Protein AF-A0A7H8S3X2-F1 (afdb_monomer_lite)

Sequence (116 aa):
MSFSAMEAEVTKDLGVAKTAGGWQTLVDEEFIEALGEEFTYQQAAAYAKPLLEKREQQEAEKEAKIEEAKLTGEKVAIRHWQEKCNNARKNCDLDNMTEVALPDGKTKIERRHTAE

Foldseek 3Di:
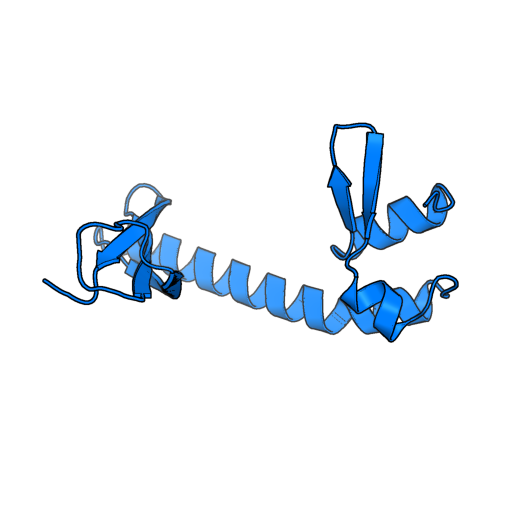DDDDPVVLVLQVVLVQWDDDPNPDIDGHPVLCVVANPDHDSVSSCVVSVVVVVVVVVLVVLLQVQLVVQLVVQHKGWSDKDKDADPDPVDPARIWIWTWIHHNVSDIDIDIGTPGD

Radius of gyration: 19.03 Å; chains: 1; bounding box: 44×33×46 Å

Structure (mmCIF, N/CA/C/O backbone):
data_AF-A0A7H8S3X2-F1
#
_entry.id   AF-A0A7H8S3X2-F1
#
loop_
_atom_site.group_PDB
_atom_site.id
_atom_site.type_symbol
_atom_site.label_atom_id
_atom_site.label_alt_id
_atom_site.label_comp_id
_atom_site.label_asym_id
_atom_site.label_entity_id
_atom_site.label_seq_id
_atom_site.pdbx_PDB_ins_code
_atom_site.Cartn_x
_atom_site.Cartn_y
_atom_site.Cartn_z
_atom_site.occupancy
_atom_site.B_iso_or_equiv
_atom_site.auth_seq_id
_atom_site.auth_comp_id
_atom_site.auth_asym_id
_atom_site.auth_atom_id
_atom_site.pdbx_PDB_model_num
ATOM 1 N N . MET A 1 1 ? 23.738 -1.917 -10.375 1.00 41.88 1 MET A N 1
ATOM 2 C CA . MET A 1 1 ? 23.671 -1.773 -11.843 1.00 41.88 1 MET A CA 1
ATOM 3 C C . MET A 1 1 ? 23.243 -0.345 -12.133 1.00 41.88 1 MET A C 1
ATOM 5 O O . MET A 1 1 ? 22.414 0.171 -11.390 1.00 41.88 1 MET A O 1
ATOM 9 N N . SER A 1 2 ? 23.887 0.324 -13.087 1.00 42.94 2 SER A N 1
ATOM 10 C CA . SER A 1 2 ? 23.708 1.761 -13.327 1.00 42.94 2 SER A CA 1
ATOM 11 C C . SER A 1 2 ? 22.849 1.966 -14.569 1.00 42.94 2 SER A C 1
ATOM 13 O O . SER A 1 2 ? 23.339 1.778 -15.675 1.00 42.94 2 SER A O 1
ATOM 15 N N . PHE A 1 3 ? 21.586 2.333 -14.372 1.00 54.31 3 PHE A N 1
ATOM 16 C CA . PHE A 1 3 ? 20.692 2.779 -15.442 1.00 54.31 3 PHE A CA 1
ATOM 17 C C . PHE A 1 3 ? 21.089 4.183 -15.910 1.00 54.31 3 PHE A C 1
ATOM 19 O O . PHE A 1 3 ? 21.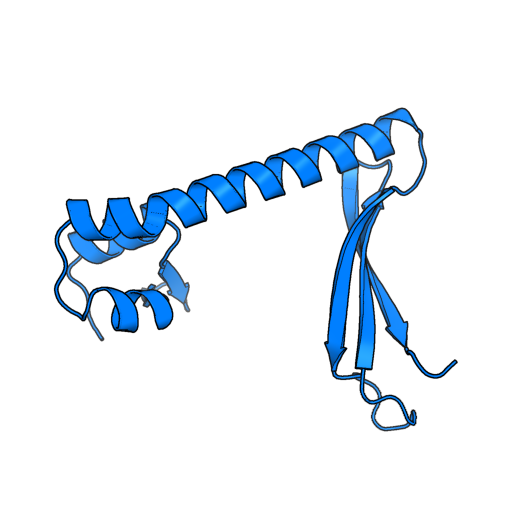593 4.986 -15.114 1.00 54.31 3 PHE A O 1
ATOM 26 N N . SER A 1 4 ? 20.837 4.504 -17.180 1.00 59.72 4 SER A N 1
ATOM 27 C CA . SER A 1 4 ? 20.924 5.882 -17.660 1.00 59.72 4 SER A CA 1
ATOM 28 C C . SER A 1 4 ? 19.936 6.765 -16.888 1.00 59.72 4 SER A C 1
ATOM 30 O O . SER A 1 4 ? 18.881 6.303 -16.451 1.00 59.72 4 SER A O 1
ATOM 32 N N . ALA A 1 5 ? 20.248 8.053 -16.712 1.00 61.16 5 ALA A N 1
ATOM 33 C CA . ALA A 1 5 ? 19.397 8.977 -15.952 1.00 61.16 5 ALA A CA 1
ATOM 34 C C . ALA A 1 5 ? 17.946 9.004 -16.473 1.00 61.16 5 ALA A C 1
ATOM 36 O O . ALA A 1 5 ? 17.006 9.058 -15.686 1.00 61.16 5 ALA A O 1
ATOM 37 N N . MET A 1 6 ? 17.781 8.878 -17.791 1.00 59.22 6 MET A N 1
ATOM 38 C CA . MET A 1 6 ? 16.488 8.878 -18.473 1.00 59.22 6 MET A CA 1
ATOM 39 C C . MET A 1 6 ? 15.693 7.582 -18.225 1.00 59.22 6 MET A C 1
ATOM 41 O O . MET A 1 6 ? 14.480 7.618 -18.059 1.00 59.22 6 MET A O 1
ATOM 45 N N . GLU A 1 7 ? 16.367 6.436 -18.119 1.00 68.19 7 GLU A N 1
ATOM 46 C CA . GLU A 1 7 ? 15.739 5.143 -17.799 1.00 68.19 7 GLU A CA 1
ATOM 47 C C . GLU A 1 7 ? 15.330 5.072 -16.325 1.00 68.19 7 GLU A C 1
ATOM 49 O O . GLU A 1 7 ? 14.266 4.554 -15.982 1.00 68.19 7 GLU A O 1
ATOM 54 N N . ALA A 1 8 ? 16.155 5.643 -15.445 1.00 68.88 8 ALA A N 1
ATOM 55 C CA . ALA A 1 8 ? 15.863 5.744 -14.022 1.00 68.88 8 ALA A CA 1
ATOM 56 C C . ALA A 1 8 ? 14.660 6.657 -13.735 1.00 68.88 8 ALA A C 1
ATOM 58 O O . ALA A 1 8 ? 13.937 6.419 -12.772 1.00 68.88 8 ALA A O 1
ATOM 59 N N . GLU A 1 9 ? 14.449 7.704 -14.532 1.00 71.81 9 GLU A N 1
ATOM 60 C CA . GLU A 1 9 ? 13.290 8.595 -14.410 1.00 71.81 9 GLU A CA 1
ATOM 61 C C . GLU A 1 9 ? 12.015 7.919 -14.930 1.00 71.81 9 GLU A C 1
ATOM 63 O O . GLU A 1 9 ? 11.031 7.827 -14.201 1.00 71.81 9 GLU A O 1
ATOM 68 N N . VAL A 1 10 ? 12.072 7.304 -16.118 1.00 76.19 10 VAL A N 1
ATOM 69 C CA . VAL A 1 10 ? 10.940 6.560 -16.700 1.00 76.19 10 VAL A CA 1
ATOM 70 C C . VAL A 1 10 ? 10.468 5.437 -15.776 1.00 76.19 10 VAL A C 1
ATOM 72 O O . VAL A 1 10 ? 9.276 5.290 -15.531 1.00 76.19 10 VAL A O 1
ATOM 75 N N . THR A 1 11 ? 11.383 4.645 -15.223 1.00 76.62 11 THR A N 1
ATOM 76 C CA . THR A 1 11 ? 11.017 3.536 -14.326 1.00 76.62 11 THR A CA 1
ATOM 77 C C . THR A 1 11 ? 10.445 4.012 -12.986 1.00 76.62 11 THR A C 1
ATOM 79 O O . THR A 1 11 ? 9.590 3.334 -12.412 1.00 76.62 11 THR A O 1
ATOM 82 N N . LYS A 1 12 ? 10.855 5.191 -12.497 1.00 76.69 12 LYS A N 1
ATOM 83 C CA . LYS A 1 12 ? 10.267 5.825 -11.305 1.00 76.69 12 LYS A CA 1
ATOM 84 C C . LYS A 1 12 ? 8.854 6.328 -11.570 1.00 76.69 12 LYS A C 1
ATOM 86 O O . LYS A 1 12 ? 7.966 6.030 -10.775 1.00 76.69 12 LYS A O 1
ATOM 91 N N . ASP A 1 13 ? 8.644 7.024 -12.683 1.00 75.94 13 ASP A N 1
ATOM 92 C CA . ASP A 1 13 ? 7.327 7.543 -13.073 1.00 75.94 13 ASP A CA 1
ATOM 93 C C . ASP A 1 13 ? 6.318 6.413 -13.289 1.00 75.94 13 ASP A C 1
ATOM 95 O O . ASP A 1 13 ? 5.158 6.505 -12.896 1.00 75.94 13 ASP A O 1
ATOM 99 N N . LEU A 1 14 ? 6.781 5.300 -13.855 1.00 77.81 14 LEU A N 1
ATOM 100 C CA . LEU A 1 14 ? 5.980 4.100 -14.064 1.00 77.81 14 LEU A CA 1
ATOM 101 C C . LEU A 1 14 ? 5.752 3.277 -12.782 1.00 77.81 14 LEU A C 1
ATOM 103 O O . LEU A 1 14 ? 5.045 2.271 -12.817 1.00 77.81 14 LEU A O 1
ATOM 107 N N . GLY A 1 15 ? 6.341 3.674 -11.649 1.00 75.50 15 GLY A N 1
ATOM 108 C CA . GLY A 1 15 ? 6.174 3.005 -10.357 1.00 75.50 15 GLY A CA 1
ATOM 109 C C . GLY A 1 15 ? 6.876 1.648 -10.232 1.00 75.50 15 GLY A C 1
ATOM 110 O O . GLY A 1 15 ? 6.685 0.963 -9.228 1.00 75.50 15 GLY A O 1
ATOM 111 N N . VAL A 1 16 ? 7.699 1.275 -11.215 1.00 78.31 16 VAL A N 1
ATOM 112 C CA . VAL A 1 16 ? 8.454 0.008 -11.272 1.00 78.31 16 VAL A CA 1
ATOM 113 C C . VAL A 1 16 ? 9.870 0.139 -10.703 1.00 78.31 16 VAL A C 1
ATOM 115 O O . VAL A 1 16 ? 10.632 -0.823 -10.701 1.00 78.31 16 VAL A O 1
ATOM 118 N N . ALA A 1 17 ? 10.242 1.319 -10.200 1.00 81.38 17 ALA A N 1
ATOM 119 C CA . ALA A 1 17 ? 11.501 1.539 -9.504 1.00 81.38 17 ALA A CA 1
ATOM 120 C C . ALA A 1 17 ? 11.339 2.353 -8.216 1.00 81.38 17 ALA A C 1
ATOM 122 O O . ALA A 1 17 ? 10.499 3.247 -8.108 1.00 81.38 17 ALA A O 1
ATOM 123 N N . LYS A 1 18 ? 12.188 2.063 -7.227 1.00 75.88 18 LYS A N 1
ATOM 124 C CA . LYS A 1 18 ? 12.245 2.740 -5.925 1.00 75.88 18 LYS A CA 1
ATOM 125 C C . LYS A 1 18 ? 13.645 3.281 -5.663 1.00 75.88 18 LYS A C 1
ATOM 127 O O . LYS A 1 18 ? 14.645 2.649 -5.994 1.00 75.88 18 LYS A O 1
ATOM 132 N N . THR A 1 19 ? 13.731 4.435 -5.008 1.00 75.12 19 THR A N 1
ATOM 133 C CA . THR A 1 19 ? 15.018 4.976 -4.558 1.00 75.12 19 THR A CA 1
ATOM 134 C C . THR A 1 19 ? 15.448 4.285 -3.263 1.00 75.12 19 THR A C 1
ATOM 136 O O . THR A 1 19 ? 14.759 4.381 -2.249 1.00 75.12 19 THR A O 1
ATOM 139 N N . ALA A 1 20 ? 16.604 3.626 -3.274 1.00 72.00 20 ALA A N 1
ATOM 140 C CA . ALA A 1 20 ? 17.239 3.037 -2.104 1.00 72.00 20 ALA A CA 1
ATOM 141 C C . ALA A 1 20 ? 18.449 3.869 -1.661 1.00 72.00 20 ALA A C 1
ATOM 143 O O . ALA A 1 20 ? 19.273 4.305 -2.467 1.00 72.00 20 ALA A O 1
ATOM 144 N N . GLY A 1 21 ? 18.542 4.129 -0.355 1.00 62.66 21 GLY A N 1
ATOM 145 C CA . GLY A 1 21 ? 19.684 4.823 0.246 1.00 62.66 21 GLY A CA 1
ATOM 146 C C . GLY A 1 21 ? 19.906 6.274 -0.209 1.00 62.66 21 GLY A C 1
ATOM 147 O O . GLY A 1 21 ? 20.961 6.818 0.076 1.00 62.66 21 GLY A O 1
ATOM 148 N N . GLY A 1 22 ? 18.958 6.900 -0.920 1.00 66.25 22 GLY A N 1
ATOM 149 C CA . GLY A 1 22 ? 19.027 8.307 -1.360 1.00 66.25 22 GLY A CA 1
ATOM 150 C C . GLY A 1 22 ? 19.772 8.572 -2.678 1.00 66.25 22 GLY A C 1
ATOM 151 O O . GLY A 1 22 ? 19.751 9.691 -3.176 1.00 66.25 22 GLY A O 1
ATOM 152 N N . TRP A 1 23 ? 20.389 7.551 -3.265 1.00 66.38 23 TRP A N 1
ATOM 153 C CA . TRP A 1 23 ? 21.301 7.662 -4.416 1.00 66.38 23 TRP A CA 1
ATOM 154 C C . TRP A 1 23 ? 21.224 6.487 -5.394 1.00 66.38 23 TRP A C 1
ATOM 156 O O . TRP A 1 23 ? 21.675 6.611 -6.529 1.00 66.38 23 TRP A O 1
ATOM 166 N N . GLN A 1 24 ? 20.624 5.365 -4.994 1.00 72.25 24 GLN A N 1
ATOM 167 C CA . GLN A 1 24 ? 20.474 4.191 -5.843 1.00 72.25 24 GLN A CA 1
ATOM 168 C C . GLN A 1 24 ? 19.024 4.063 -6.304 1.00 72.25 24 GLN A C 1
ATOM 170 O O . GLN A 1 24 ? 18.098 4.249 -5.519 1.00 72.25 24 GLN A O 1
ATOM 175 N N . THR A 1 25 ? 18.825 3.712 -7.571 1.00 73.31 25 THR A N 1
ATOM 176 C CA . THR A 1 25 ? 17.516 3.315 -8.100 1.00 73.31 25 THR A CA 1
ATOM 177 C C . THR A 1 25 ? 17.484 1.790 -8.155 1.00 73.31 25 THR A C 1
ATOM 179 O O . THR A 1 25 ? 18.346 1.179 -8.784 1.00 73.31 25 THR A O 1
ATOM 182 N N . LEU A 1 26 ? 16.537 1.180 -7.447 1.00 75.25 26 LEU A N 1
ATOM 183 C CA . LEU A 1 26 ? 16.229 -0.245 -7.524 1.00 75.25 26 LEU A CA 1
ATOM 184 C C . LEU A 1 26 ? 15.018 -0.409 -8.432 1.00 75.25 26 LEU A C 1
ATOM 186 O O . LEU A 1 26 ? 13.933 0.049 -8.081 1.00 75.25 26 LEU A O 1
ATOM 190 N N . VAL A 1 27 ? 15.224 -1.029 -9.586 1.00 77.19 27 VAL A N 1
ATOM 191 C CA . VAL A 1 27 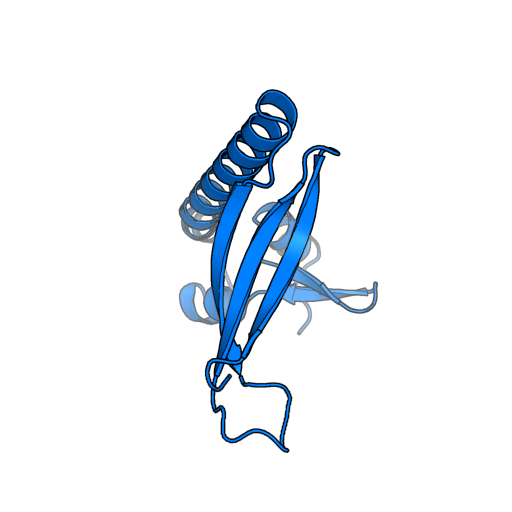? 14.146 -1.443 -10.488 1.00 77.19 27 VAL A CA 1
ATOM 192 C C . VAL A 1 27 ? 13.637 -2.806 -10.023 1.00 77.19 27 VAL A C 1
ATOM 194 O O . VAL A 1 27 ? 14.419 -3.600 -9.499 1.00 77.19 27 VAL A O 1
ATOM 197 N N . ASP A 1 28 ? 12.334 -3.037 -10.154 1.00 77.56 28 ASP A N 1
ATOM 198 C CA . ASP A 1 28 ? 11.707 -4.314 -9.830 1.00 77.56 28 ASP A CA 1
ATOM 199 C C . ASP A 1 28 ? 12.356 -5.452 -10.635 1.00 77.56 28 ASP A C 1
ATOM 201 O O . ASP A 1 28 ? 12.579 -5.327 -11.840 1.00 77.56 28 ASP A O 1
ATOM 205 N N . GLU A 1 29 ? 12.686 -6.553 -9.965 1.00 78.31 29 GLU A N 1
ATOM 206 C CA . GLU A 1 29 ? 13.316 -7.707 -10.607 1.00 78.31 29 GLU A CA 1
ATOM 207 C C . GLU A 1 29 ? 12.368 -8.334 -11.637 1.00 78.31 29 GLU A C 1
ATOM 209 O O . GLU A 1 29 ? 12.808 -8.658 -12.737 1.00 78.31 29 GLU A O 1
ATOM 214 N N . GLU A 1 30 ? 11.057 -8.364 -11.363 1.00 80.94 30 GLU A N 1
ATOM 215 C CA . GLU A 1 30 ? 10.051 -8.875 -12.305 1.00 80.94 30 GLU A CA 1
ATOM 216 C C . GLU A 1 30 ? 10.003 -8.038 -13.594 1.00 80.94 30 GLU A C 1
ATOM 218 O O . GLU A 1 30 ? 9.769 -8.559 -14.684 1.00 80.94 30 GLU A O 1
ATOM 223 N N . PHE A 1 31 ? 10.260 -6.729 -13.493 1.00 82.62 31 PHE A N 1
ATOM 224 C CA . PHE A 1 31 ? 10.329 -5.839 -14.653 1.00 82.62 31 PHE A CA 1
ATOM 225 C C . PHE A 1 31 ? 11.551 -6.153 -15.528 1.00 82.62 31 PHE A C 1
ATOM 227 O O . PHE A 1 31 ? 11.438 -6.190 -16.755 1.00 82.62 31 PHE A O 1
ATOM 234 N N . ILE A 1 32 ? 12.703 -6.413 -14.901 1.00 81.81 32 ILE A N 1
ATOM 235 C CA . ILE A 1 32 ? 13.938 -6.793 -15.600 1.00 81.81 32 ILE A CA 1
ATOM 236 C C . ILE A 1 32 ? 13.788 -8.184 -16.227 1.00 81.81 32 ILE A C 1
ATOM 238 O O . ILE A 1 32 ? 14.192 -8.376 -17.370 1.00 81.81 32 ILE A O 1
ATOM 242 N N . GLU A 1 33 ? 13.168 -9.143 -15.539 1.00 84.25 33 GLU A N 1
ATOM 243 C CA . GLU A 1 33 ? 12.885 -10.467 -16.106 1.00 84.25 33 GLU A CA 1
ATOM 244 C C . GLU A 1 33 ? 11.918 -10.395 -17.299 1.00 84.25 33 GLU A C 1
ATOM 246 O O . GLU A 1 33 ? 12.079 -11.130 -18.274 1.00 84.25 33 GLU A O 1
ATOM 251 N N . ALA A 1 34 ? 10.925 -9.500 -17.249 1.00 84.69 34 ALA A N 1
ATOM 252 C CA . ALA A 1 34 ? 9.914 -9.375 -18.294 1.00 84.69 34 ALA A CA 1
ATOM 253 C C . ALA A 1 34 ? 10.405 -8.639 -19.550 1.00 84.69 34 ALA A C 1
ATOM 255 O O . ALA A 1 34 ? 10.040 -9.023 -20.664 1.00 84.69 34 ALA A O 1
ATOM 256 N N . LEU A 1 35 ? 11.177 -7.558 -19.388 1.00 84.69 35 LEU A N 1
ATOM 257 C CA . LEU A 1 35 ? 11.580 -6.678 -20.494 1.00 84.69 35 LEU A CA 1
ATOM 258 C C . LEU A 1 35 ? 13.075 -6.728 -20.823 1.00 84.69 35 LEU A C 1
ATOM 260 O O . LEU A 1 35 ? 13.457 -6.304 -21.912 1.00 84.69 35 LEU A O 1
ATOM 264 N N . GLY A 1 36 ? 13.901 -7.273 -19.932 1.00 80.94 36 GLY A N 1
ATOM 265 C CA . GLY A 1 36 ? 15.356 -7.254 -20.034 1.00 80.94 36 GLY A CA 1
ATOM 266 C C . GLY A 1 36 ? 15.984 -5.966 -19.495 1.00 80.94 36 GLY A C 1
ATOM 267 O O . GLY A 1 36 ? 15.310 -5.051 -19.022 1.00 80.94 36 GLY A O 1
ATOM 268 N N . GLU A 1 37 ? 17.315 -5.900 -19.572 1.00 74.50 37 GLU A N 1
ATOM 269 C CA . GLU A 1 37 ? 18.096 -4.725 -19.154 1.00 74.50 37 GLU A CA 1
ATOM 270 C C . GLU A 1 37 ? 17.996 -3.558 -20.151 1.00 74.50 37 GLU A C 1
ATOM 272 O O . GLU A 1 37 ? 18.201 -2.409 -19.769 1.00 74.50 37 GLU A O 1
ATOM 277 N N . GLU A 1 38 ? 17.635 -3.840 -21.406 1.00 77.56 38 GLU A N 1
ATOM 278 C CA . GLU A 1 38 ? 17.392 -2.845 -22.449 1.00 77.56 38 GLU A CA 1
ATOM 279 C C . GLU A 1 38 ? 15.925 -2.887 -22.873 1.00 77.56 38 GLU A C 1
ATOM 281 O O . GLU A 1 38 ? 15.431 -3.897 -23.374 1.00 77.56 38 GLU A O 1
ATOM 286 N N . PHE A 1 39 ? 15.225 -1.770 -22.713 1.00 80.75 39 PHE A N 1
ATOM 287 C CA . PHE A 1 39 ? 13.816 -1.664 -23.062 1.00 80.75 39 PHE A CA 1
ATOM 288 C C . PHE A 1 39 ? 13.509 -0.303 -23.674 1.00 80.75 39 PHE A C 1
ATOM 290 O O . PHE A 1 39 ? 14.123 0.719 -23.373 1.00 80.75 39 PHE A O 1
ATOM 297 N N . THR A 1 40 ? 12.499 -0.272 -24.535 1.00 83.31 40 THR A N 1
ATOM 298 C CA . THR A 1 40 ? 11.959 0.990 -25.044 1.00 83.31 40 THR A CA 1
ATOM 299 C C . THR A 1 40 ? 10.951 1.580 -24.064 1.00 83.31 40 THR A C 1
ATOM 301 O O . THR A 1 40 ? 10.271 0.863 -23.325 1.00 83.31 40 THR A O 1
ATOM 304 N N . TYR A 1 41 ? 10.762 2.901 -24.126 1.00 78.88 41 TYR A N 1
ATOM 305 C CA . TYR A 1 41 ? 9.715 3.582 -23.359 1.00 78.88 41 TYR A CA 1
ATOM 306 C C . TYR A 1 41 ? 8.324 2.965 -23.588 1.00 78.88 41 TYR A C 1
ATOM 308 O O . TYR A 1 41 ? 7.553 2.800 -22.648 1.00 78.88 41 TYR A O 1
ATOM 316 N N . GLN A 1 42 ? 8.005 2.577 -24.828 1.00 81.38 42 GLN A N 1
ATOM 317 C CA . GLN A 1 42 ? 6.708 1.985 -25.163 1.00 81.38 42 GLN A CA 1
ATOM 318 C C . GLN A 1 42 ? 6.497 0.621 -24.493 1.00 81.38 42 GLN A C 1
ATOM 320 O O . GLN A 1 42 ? 5.391 0.345 -24.032 1.00 81.38 42 GLN A O 1
ATOM 325 N N . GLN A 1 43 ? 7.542 -0.207 -24.406 1.00 83.44 43 GLN A N 1
ATOM 326 C CA . GLN A 1 43 ? 7.492 -1.496 -23.710 1.00 83.44 43 GLN A CA 1
ATOM 327 C C . GLN A 1 43 ? 7.337 -1.309 -22.199 1.00 83.44 43 GLN A C 1
ATOM 329 O O . GLN A 1 43 ? 6.457 -1.923 -21.599 1.00 83.44 43 GLN A O 1
ATOM 334 N N . ALA A 1 44 ? 8.122 -0.406 -21.605 1.00 82.44 44 ALA A N 1
ATOM 335 C CA . ALA A 1 44 ? 8.017 -0.083 -20.186 1.00 82.44 44 ALA A CA 1
ATOM 336 C C . ALA A 1 44 ? 6.621 0.447 -19.830 1.00 82.44 44 ALA A C 1
ATOM 338 O O . ALA A 1 44 ? 5.990 -0.038 -18.893 1.00 82.44 44 ALA A O 1
ATOM 339 N N . ALA A 1 45 ? 6.093 1.385 -20.622 1.00 82.88 45 ALA A N 1
ATOM 340 C CA . ALA A 1 45 ? 4.752 1.925 -20.429 1.00 82.88 45 ALA A CA 1
ATOM 341 C C . ALA A 1 45 ? 3.667 0.849 -20.599 1.00 82.88 45 ALA A C 1
ATOM 343 O O . ALA A 1 45 ? 2.704 0.829 -19.838 1.00 82.88 45 ALA A O 1
ATOM 344 N N . ALA A 1 46 ? 3.806 -0.060 -21.569 1.00 85.88 46 ALA A N 1
ATOM 345 C CA . ALA A 1 46 ? 2.860 -1.159 -21.757 1.00 85.88 46 ALA A CA 1
ATOM 346 C C . ALA A 1 46 ? 2.847 -2.134 -20.569 1.00 85.88 46 ALA A C 1
ATOM 348 O O . ALA A 1 46 ? 1.771 -2.571 -20.169 1.00 85.88 46 ALA A O 1
ATOM 349 N N . TYR A 1 47 ? 4.013 -2.429 -19.989 1.00 84.88 47 TYR A N 1
ATOM 350 C CA . TYR A 1 47 ? 4.130 -3.267 -18.794 1.00 84.88 47 TYR A CA 1
ATOM 351 C C . TYR A 1 47 ? 3.571 -2.578 -17.543 1.00 84.88 47 TYR A C 1
ATOM 353 O O . TYR A 1 47 ? 2.868 -3.188 -16.742 1.00 84.88 47 TYR A O 1
ATOM 361 N N . ALA A 1 48 ? 3.848 -1.285 -17.389 1.00 83.56 48 ALA A N 1
ATOM 362 C CA . ALA A 1 48 ? 3.440 -0.517 -16.223 1.00 83.56 48 ALA A CA 1
ATOM 363 C C . ALA A 1 48 ? 1.950 -0.152 -16.212 1.00 83.56 48 ALA A C 1
ATOM 365 O O . ALA A 1 48 ? 1.371 -0.065 -15.137 1.00 83.56 48 ALA A O 1
ATOM 366 N N . LYS A 1 49 ? 1.302 0.020 -17.372 1.00 83.94 49 LYS A N 1
ATOM 367 C CA . LYS A 1 49 ? -0.142 0.317 -17.472 1.00 83.94 49 LYS A CA 1
ATOM 368 C C . LYS A 1 49 ? -1.024 -0.551 -16.562 1.00 83.94 49 LYS A C 1
ATOM 370 O O . LYS A 1 49 ? -1.679 0.018 -15.693 1.00 83.94 49 LYS A O 1
ATOM 375 N N . PRO A 1 50 ? -1.010 -1.894 -16.671 1.00 83.19 50 PRO A N 1
ATOM 376 C CA . PRO A 1 50 ? -1.844 -2.733 -15.815 1.00 83.19 50 PRO A CA 1
ATOM 377 C C . PRO A 1 50 ? -1.451 -2.667 -14.331 1.00 83.19 50 PRO A C 1
ATOM 379 O O . PRO A 1 50 ? -2.292 -2.915 -13.469 1.00 83.19 50 PRO A O 1
ATOM 382 N N . LEU A 1 51 ? -0.191 -2.353 -14.007 1.00 81.88 51 LEU A N 1
ATOM 383 C CA . LEU A 1 51 ? 0.262 -2.173 -12.624 1.00 81.88 51 LEU A CA 1
ATOM 384 C C . LEU A 1 51 ? -0.256 -0.858 -12.032 1.00 81.88 51 LEU A C 1
ATOM 386 O O . LEU A 1 51 ? -0.724 -0.845 -10.894 1.00 81.88 51 LEU A O 1
ATOM 390 N N . LEU A 1 52 ? -0.216 0.222 -12.814 1.00 80.38 52 LEU A N 1
ATOM 391 C CA . LEU A 1 52 ? -0.749 1.529 -12.444 1.00 80.38 52 LEU A CA 1
ATOM 392 C C . LEU A 1 52 ? -2.268 1.470 -12.285 1.00 80.38 52 LEU A C 1
ATOM 394 O O . LEU A 1 52 ? -2.764 1.875 -11.243 1.00 80.38 52 LEU A O 1
ATOM 398 N N . GLU A 1 53 ? -2.993 0.870 -13.232 1.00 83.50 53 GLU A N 1
ATOM 399 C CA . GLU A 1 53 ? -4.452 0.712 -13.137 1.00 83.50 53 GLU A CA 1
ATOM 400 C C . GLU A 1 53 ? -4.858 -0.091 -11.893 1.00 83.50 53 GLU A C 1
ATOM 402 O O . GLU A 1 53 ? -5.768 0.301 -11.164 1.00 83.50 53 GLU A O 1
ATOM 407 N N . LYS A 1 54 ? -4.158 -1.196 -11.593 1.00 82.19 54 LYS A N 1
ATOM 408 C CA . LYS A 1 54 ? -4.398 -1.962 -10.359 1.00 82.19 54 LYS A CA 1
ATOM 409 C C . LYS A 1 54 ? -4.112 -1.141 -9.109 1.00 82.19 54 LYS A C 1
ATOM 411 O O . LYS A 1 54 ? -4.825 -1.274 -8.119 1.00 82.19 54 LYS A O 1
ATOM 416 N N . ARG A 1 55 ? -3.061 -0.323 -9.129 1.00 79.88 55 ARG A N 1
ATOM 417 C CA . ARG A 1 55 ? -2.694 0.524 -7.996 1.00 79.88 55 ARG A CA 1
ATOM 418 C C . ARG A 1 55 ? -3.710 1.639 -7.780 1.00 79.88 55 ARG A C 1
ATOM 420 O O . ARG A 1 55 ? -4.128 1.827 -6.647 1.00 79.88 55 ARG A O 1
ATOM 427 N N . GLU A 1 56 ? -4.142 2.315 -8.838 1.00 83.56 56 GLU A N 1
ATOM 428 C CA . GLU A 1 56 ? -5.194 3.333 -8.780 1.00 83.56 56 GLU A CA 1
ATOM 429 C C . GLU A 1 56 ? -6.509 2.737 -8.270 1.00 83.56 56 GLU A C 1
ATOM 431 O O . GLU A 1 56 ? -7.155 3.331 -7.412 1.00 83.56 56 GLU A O 1
ATOM 436 N N . GLN A 1 57 ? -6.876 1.530 -8.714 1.00 84.56 57 GLN A N 1
ATOM 437 C CA . GLN A 1 57 ? -8.043 0.815 -8.186 1.00 84.56 57 GLN A CA 1
ATOM 438 C C . GLN A 1 57 ? -7.901 0.517 -6.689 1.00 84.56 57 GLN A C 1
ATOM 440 O O . GLN A 1 57 ? -8.823 0.781 -5.925 1.00 84.56 57 GLN A O 1
ATOM 445 N N . GLN A 1 58 ? -6.743 0.016 -6.249 1.00 84.00 58 GLN A N 1
ATOM 446 C CA . GLN A 1 58 ? -6.488 -0.264 -4.832 1.00 84.00 58 GLN A CA 1
ATOM 447 C C . GLN A 1 58 ? -6.461 1.005 -3.974 1.00 84.00 58 GLN A C 1
ATOM 449 O O . GLN A 1 58 ? -6.938 0.991 -2.839 1.00 84.00 58 GLN A O 1
ATOM 454 N N . GLU A 1 59 ? -5.897 2.099 -4.488 1.00 85.38 59 GLU A N 1
ATOM 455 C CA . GLU A 1 59 ? -5.883 3.397 -3.814 1.00 85.38 59 GLU A CA 1
ATOM 456 C C . GLU A 1 59 ? -7.306 3.968 -3.724 1.00 85.38 59 GLU A C 1
ATOM 458 O O . GLU A 1 59 ? -7.716 4.362 -2.635 1.00 85.38 59 GLU A O 1
ATOM 463 N N . ALA A 1 60 ? -8.106 3.890 -4.791 1.00 88.19 60 ALA A N 1
ATOM 464 C CA . ALA A 1 60 ? -9.507 4.309 -4.785 1.00 88.19 60 ALA A CA 1
ATOM 465 C C . ALA A 1 60 ? -10.374 3.465 -3.833 1.00 88.19 60 ALA A C 1
ATOM 467 O O . ALA A 1 60 ? -11.166 4.012 -3.065 1.00 88.19 60 ALA A O 1
ATOM 468 N N . GLU A 1 61 ? -10.210 2.137 -3.822 1.00 88.12 61 GLU A N 1
ATOM 469 C CA . GLU A 1 61 ? -10.888 1.254 -2.864 1.00 88.12 61 GLU A CA 1
ATOM 470 C C . GLU A 1 61 ? -10.497 1.595 -1.423 1.00 88.12 61 GLU A C 1
ATOM 472 O O . GLU A 1 61 ? -11.349 1.658 -0.534 1.00 88.12 61 GLU A O 1
ATOM 477 N N . LYS A 1 62 ? -9.209 1.857 -1.184 1.00 88.12 62 LYS A N 1
ATOM 478 C CA . LYS A 1 62 ? -8.709 2.271 0.125 1.00 88.12 62 LYS A CA 1
ATOM 479 C C . LYS A 1 62 ? -9.301 3.612 0.551 1.00 88.12 62 LYS A C 1
ATOM 481 O O . LYS A 1 62 ? -9.737 3.733 1.694 1.00 88.12 62 LYS A O 1
ATOM 486 N N . GLU A 1 63 ? -9.336 4.603 -0.332 1.00 89.75 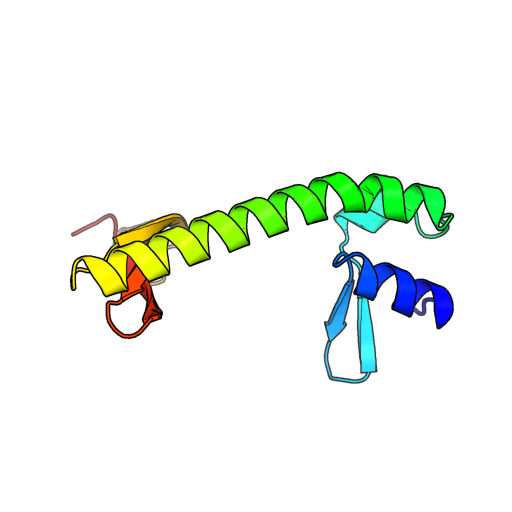63 GLU A N 1
ATOM 487 C CA . GLU A 1 63 ? -9.930 5.911 -0.053 1.00 89.75 63 GLU A CA 1
ATOM 488 C C . GLU A 1 63 ? -11.426 5.803 0.239 1.00 89.75 63 GLU A C 1
ATOM 490 O O . GLU A 1 63 ? -11.879 6.345 1.247 1.00 89.75 63 GLU A O 1
ATOM 495 N N . ALA A 1 64 ? -12.169 5.018 -0.546 1.00 91.69 64 ALA A N 1
ATOM 496 C CA . ALA A 1 64 ? -13.586 4.758 -0.307 1.00 91.69 64 ALA A CA 1
ATOM 497 C C . ALA A 1 64 ? -13.823 4.120 1.072 1.00 91.69 64 ALA A C 1
ATOM 499 O O . ALA A 1 64 ? -14.730 4.520 1.799 1.00 91.69 64 ALA A O 1
ATOM 500 N N . LYS A 1 65 ? -12.971 3.171 1.482 1.00 90.44 65 LYS A N 1
ATOM 501 C CA . LYS A 1 65 ? -13.034 2.541 2.813 1.00 90.44 65 LYS A CA 1
ATOM 502 C C . LYS A 1 65 ? -12.684 3.510 3.943 1.00 90.44 65 LYS A C 1
ATOM 504 O O . LYS A 1 65 ? -13.259 3.426 5.028 1.00 90.44 65 LYS A O 1
ATOM 509 N N . ILE A 1 66 ? -11.758 4.436 3.705 1.00 90.75 66 ILE A N 1
ATOM 510 C CA . ILE A 1 66 ? -11.421 5.503 4.656 1.00 90.75 66 ILE A CA 1
ATOM 511 C C . ILE A 1 66 ? -12.581 6.487 4.800 1.00 90.75 66 ILE A C 1
ATOM 513 O O . ILE A 1 66 ? -12.896 6.905 5.915 1.00 90.75 66 ILE A O 1
ATOM 517 N N . GLU A 1 67 ? -13.230 6.851 3.701 1.00 92.06 67 GLU A N 1
ATOM 518 C CA . GLU A 1 67 ? -14.413 7.703 3.725 1.00 92.06 67 GLU A CA 1
ATOM 519 C C . GLU A 1 67 ? -15.587 7.006 4.427 1.00 92.06 67 GLU A C 1
ATOM 521 O O . GLU A 1 67 ? -16.205 7.599 5.307 1.00 92.06 67 GLU A O 1
ATOM 526 N N . GLU A 1 68 ? -15.816 5.720 4.150 1.00 91.19 68 GLU A N 1
ATOM 527 C CA . GLU A 1 68 ? -16.804 4.889 4.847 1.00 91.19 68 GLU A CA 1
ATOM 528 C C . GLU A 1 68 ? -16.559 4.878 6.367 1.00 91.19 68 GLU A C 1
ATOM 530 O O . GLU A 1 68 ? -17.492 5.085 7.143 1.00 91.19 68 GLU A O 1
ATOM 535 N N . ALA A 1 69 ? -15.306 4.730 6.810 1.00 92.94 69 ALA A N 1
ATOM 536 C CA . ALA A 1 69 ? -14.948 4.775 8.231 1.00 92.94 69 ALA A CA 1
ATOM 537 C C . ALA A 1 69 ? -15.204 6.153 8.865 1.00 92.94 69 ALA A C 1
ATOM 539 O O . ALA A 1 69 ? -15.686 6.246 9.995 1.00 92.94 69 ALA A O 1
ATOM 540 N N . LYS A 1 70 ? -14.924 7.241 8.135 1.00 91.75 70 LYS A N 1
ATOM 541 C CA . LYS A 1 70 ? -15.225 8.611 8.586 1.00 91.75 70 LYS A CA 1
ATOM 542 C C . LYS A 1 70 ? -16.729 8.858 8.700 1.00 91.75 70 LYS A C 1
ATOM 544 O O . LYS A 1 70 ? -17.163 9.499 9.652 1.00 91.75 70 LYS A O 1
ATOM 549 N N . LEU A 1 71 ? -17.508 8.367 7.735 1.00 92.88 71 LEU A N 1
ATOM 550 C CA . LEU A 1 71 ? -18.959 8.556 7.676 1.00 92.88 71 LEU A CA 1
ATOM 551 C C . LEU A 1 71 ? -19.691 7.741 8.743 1.00 92.88 71 LEU A C 1
ATOM 553 O O . LEU A 1 71 ? -20.606 8.248 9.387 1.00 92.88 71 LEU A O 1
ATOM 557 N N . THR A 1 72 ? -19.293 6.484 8.930 1.00 91.50 72 THR A N 1
ATOM 558 C CA . THR A 1 72 ? -19.917 5.574 9.903 1.00 91.50 72 THR A CA 1
ATOM 559 C C . THR A 1 72 ? -19.431 5.822 11.329 1.00 91.50 72 THR A C 1
ATOM 561 O O . THR A 1 72 ? -20.133 5.491 12.281 1.00 91.50 72 THR A O 1
ATOM 564 N N . GLY A 1 73 ? -18.243 6.412 11.498 1.00 91.31 73 GLY A N 1
ATOM 565 C CA . GLY A 1 73 ? -17.595 6.521 12.803 1.00 91.31 73 GLY A CA 1
ATOM 566 C C . GLY A 1 73 ? -17.042 5.186 13.310 1.00 91.31 73 GLY A C 1
ATOM 567 O O . GLY A 1 73 ? -16.592 5.106 14.454 1.00 91.31 73 GLY A O 1
ATOM 568 N N . GLU A 1 74 ? -17.049 4.144 12.475 1.00 91.56 74 GLU A N 1
ATOM 569 C CA . GLU A 1 74 ? -16.592 2.799 12.808 1.00 91.56 74 GLU A CA 1
ATOM 570 C C . GLU A 1 74 ? -15.312 2.436 12.050 1.00 91.56 74 GLU A C 1
ATOM 572 O O . GLU A 1 74 ? -14.934 3.054 11.055 1.00 91.56 74 GLU A O 1
ATOM 577 N N . LYS A 1 75 ? -14.603 1.414 12.539 1.00 92.62 75 LYS A N 1
ATOM 578 C CA . LYS A 1 75 ? -13.439 0.884 11.826 1.00 92.62 75 LYS A CA 1
ATOM 579 C C . LYS A 1 75 ? -13.895 0.035 10.642 1.00 92.62 75 LYS A C 1
ATOM 581 O O . LYS A 1 75 ? -14.710 -0.870 10.812 1.00 92.62 75 LYS A O 1
ATOM 586 N N . VAL A 1 76 ? -13.312 0.267 9.472 1.00 93.00 76 VAL A N 1
ATOM 587 C CA . VAL A 1 76 ? -13.660 -0.459 8.245 1.00 93.00 76 VAL A CA 1
ATOM 588 C C . VAL A 1 76 ? -12.442 -1.221 7.745 1.00 93.00 76 VAL A C 1
ATOM 590 O O . VAL A 1 76 ? -11.363 -0.656 7.604 1.00 93.00 76 VAL A O 1
ATOM 593 N N . ALA A 1 77 ? -12.579 -2.520 7.487 1.00 92.81 77 ALA A N 1
ATOM 594 C CA . ALA A 1 77 ? -11.464 -3.314 6.985 1.00 92.81 77 ALA A CA 1
ATOM 595 C C . ALA A 1 77 ? -11.197 -3.012 5.501 1.00 92.81 77 ALA A C 1
ATOM 597 O O . ALA A 1 77 ? -12.104 -3.089 4.676 1.00 92.81 77 ALA A O 1
ATOM 598 N N . ILE A 1 78 ? -9.946 -2.683 5.178 1.00 92.00 78 ILE A N 1
ATOM 599 C CA . ILE A 1 78 ? -9.482 -2.377 3.820 1.00 92.00 78 ILE A CA 1
ATOM 600 C C . ILE A 1 78 ? -9.037 -3.666 3.131 1.00 92.00 78 ILE A C 1
ATOM 602 O O . ILE A 1 78 ? -9.528 -4.007 2.062 1.00 92.00 78 ILE A O 1
ATOM 606 N N . ARG A 1 79 ? -8.111 -4.407 3.749 1.00 91.06 79 ARG A N 1
ATOM 607 C CA . ARG A 1 79 ? -7.574 -5.654 3.189 1.00 91.06 79 ARG A CA 1
ATOM 608 C C . ARG A 1 79 ? -7.086 -6.601 4.272 1.00 91.06 79 ARG A C 1
ATOM 610 O O . ARG A 1 79 ? -6.772 -6.182 5.385 1.00 91.06 79 ARG A O 1
ATOM 617 N N . HIS A 1 80 ? -7.001 -7.874 3.905 1.00 92.31 80 HIS A N 1
ATOM 618 C CA . HIS A 1 80 ? -6.557 -8.954 4.776 1.00 92.31 80 HIS A CA 1
ATOM 619 C C . HIS A 1 80 ? -5.477 -9.755 4.053 1.00 92.31 80 HIS A C 1
ATOM 621 O O . HIS A 1 80 ? -5.605 -10.026 2.860 1.00 92.31 80 HIS A O 1
ATOM 627 N N . TRP A 1 81 ? -4.417 -10.124 4.761 1.00 92.06 81 TRP A N 1
ATOM 628 C CA . TRP A 1 81 ? -3.359 -10.990 4.245 1.00 92.06 81 TRP A CA 1
ATOM 629 C C . TRP A 1 81 ? -2.777 -11.840 5.370 1.00 92.06 81 TRP A C 1
ATOM 631 O O . TRP A 1 81 ? -3.134 -11.681 6.537 1.00 92.06 81 TRP A O 1
ATOM 641 N N . GLN A 1 82 ? -1.895 -12.768 5.018 1.00 90.06 82 GLN A N 1
ATOM 642 C CA . GLN A 1 82 ? -1.200 -13.613 5.980 1.00 90.06 82 GLN A CA 1
ATOM 643 C C . GLN A 1 82 ? 0.299 -13.349 5.902 1.00 90.06 82 GLN A C 1
ATOM 645 O O . GLN A 1 82 ? 0.865 -13.243 4.816 1.00 90.06 82 GLN A O 1
ATOM 650 N N . GLU A 1 83 ? 0.939 -13.242 7.059 1.00 88.25 83 GLU A N 1
ATOM 651 C CA . GLU A 1 83 ? 2.393 -13.146 7.187 1.00 88.25 83 GLU A CA 1
ATOM 652 C C . GLU A 1 83 ? 2.916 -14.257 8.090 1.00 88.25 83 GLU A C 1
ATOM 654 O O . GLU A 1 83 ? 2.164 -14.842 8.864 1.00 88.25 83 GLU A O 1
ATOM 659 N N . LYS A 1 84 ? 4.220 -14.545 8.013 1.00 85.38 84 LYS A N 1
ATOM 660 C CA . LYS A 1 84 ? 4.853 -15.493 8.935 1.00 85.38 84 LYS A CA 1
ATOM 661 C C . LYS A 1 84 ? 4.683 -15.023 10.378 1.00 85.38 84 LYS A C 1
ATOM 663 O O . LYS A 1 84 ? 4.917 -13.849 10.677 1.00 85.38 84 LYS A O 1
ATOM 668 N N . CYS A 1 85 ? 4.322 -15.959 11.253 1.00 83.19 85 CYS A N 1
ATOM 669 C CA . CYS A 1 85 ? 4.138 -15.684 12.671 1.00 83.19 85 CYS A CA 1
ATOM 670 C C . CYS A 1 85 ? 5.440 -15.130 13.267 1.00 83.19 85 CYS A C 1
ATOM 672 O O . CYS A 1 85 ? 6.519 -15.708 13.127 1.00 83.19 85 CYS A O 1
ATOM 674 N N . ASN A 1 86 ? 5.358 -13.957 13.902 1.00 80.31 86 ASN A N 1
ATOM 675 C CA . ASN A 1 86 ? 6.540 -13.289 14.468 1.00 80.31 86 ASN A CA 1
ATOM 676 C C . ASN A 1 86 ? 6.899 -13.787 15.876 1.00 80.31 86 ASN A C 1
ATOM 678 O O . ASN A 1 86 ? 7.815 -13.253 16.506 1.00 80.31 86 ASN A O 1
ATOM 682 N N . ASN A 1 87 ? 6.161 -14.771 16.391 1.00 74.62 87 ASN A N 1
ATOM 683 C CA . ASN A 1 87 ? 6.291 -15.258 17.751 1.00 74.62 87 ASN A CA 1
ATOM 684 C C . ASN A 1 87 ? 6.754 -16.715 17.772 1.00 74.62 87 ASN A C 1
ATOM 686 O O . ASN A 1 87 ? 5.948 -17.638 17.768 1.00 74.62 87 ASN A O 1
ATOM 690 N N . ALA A 1 88 ? 8.065 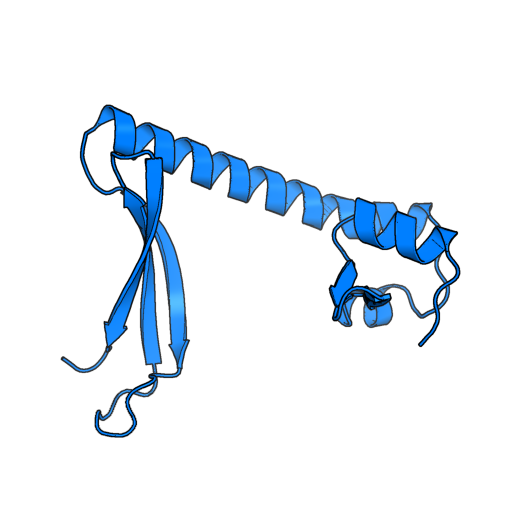-16.905 17.912 1.00 67.88 88 ALA A N 1
ATOM 691 C CA . ALA A 1 88 ? 8.687 -18.227 17.992 1.00 67.88 88 ALA A CA 1
ATOM 692 C C . ALA A 1 88 ? 8.247 -19.074 19.207 1.00 67.88 88 ALA A C 1
ATOM 694 O O . ALA A 1 88 ? 8.573 -20.255 19.273 1.00 67.88 88 ALA A O 1
ATOM 695 N N . ARG A 1 89 ? 7.552 -18.490 20.198 1.00 68.06 89 ARG A N 1
ATOM 696 C CA . ARG A 1 89 ? 7.035 -19.219 21.373 1.00 68.06 89 ARG A CA 1
ATOM 697 C C . ARG A 1 89 ? 5.617 -19.745 21.179 1.00 68.06 89 ARG A C 1
ATOM 699 O O . ARG A 1 89 ? 5.156 -20.527 22.006 1.00 68.06 89 ARG A O 1
ATOM 706 N N . LYS A 1 90 ? 4.910 -19.293 20.143 1.00 63.88 90 LYS A N 1
ATOM 707 C CA . LYS A 1 90 ? 3.586 -19.803 19.793 1.00 63.88 90 LYS A CA 1
ATOM 708 C C . LYS A 1 90 ? 3.730 -20.864 18.711 1.00 63.88 90 LYS A C 1
ATOM 710 O O . LYS A 1 90 ? 4.550 -20.727 17.814 1.00 63.88 90 LYS A O 1
ATOM 715 N N . ASN A 1 91 ? 2.895 -21.897 18.777 1.00 67.75 91 ASN A N 1
ATOM 716 C CA . ASN A 1 91 ? 2.770 -22.880 17.704 1.00 67.75 91 ASN A CA 1
ATOM 717 C C . ASN A 1 91 ? 1.885 -22.310 16.576 1.00 67.75 91 ASN A C 1
ATOM 719 O O . ASN A 1 91 ? 0.826 -22.857 16.277 1.00 67.75 91 ASN A O 1
ATOM 723 N N . CYS A 1 92 ? 2.260 -21.140 16.045 1.00 72.56 92 CYS A N 1
ATOM 724 C CA . CYS A 1 92 ? 1.683 -20.570 14.834 1.00 72.56 92 CYS A CA 1
ATOM 725 C C . CYS A 1 92 ? 2.743 -20.467 13.749 1.00 72.56 92 CYS A C 1
ATOM 727 O O . CYS A 1 92 ? 3.826 -19.948 13.994 1.00 72.56 92 CYS A O 1
ATOM 729 N N . ASP A 1 93 ? 2.406 -20.912 12.541 1.00 79.06 93 ASP A N 1
ATOM 730 C CA . ASP A 1 93 ? 3.241 -20.684 11.359 1.00 79.06 93 ASP A CA 1
ATOM 731 C C . ASP A 1 93 ? 2.906 -19.342 10.693 1.00 79.06 93 ASP A C 1
ATOM 733 O O . ASP A 1 93 ? 3.775 -18.668 10.133 1.00 79.06 93 ASP A O 1
ATOM 737 N N . LEU A 1 94 ? 1.641 -18.923 10.794 1.00 85.69 94 LEU A N 1
ATOM 738 C CA . LEU A 1 94 ? 1.094 -17.733 10.151 1.00 85.69 94 LEU A CA 1
ATOM 739 C C . LEU A 1 94 ? 0.376 -16.830 11.159 1.00 85.69 94 LEU A C 1
ATOM 741 O O . LEU A 1 94 ? -0.137 -17.289 12.178 1.00 85.69 94 LEU A O 1
ATOM 745 N N . ASP A 1 95 ? 0.335 -15.544 10.831 1.00 86.31 95 ASP A N 1
ATOM 746 C CA . ASP A 1 95 ? -0.470 -14.519 11.479 1.00 86.31 95 ASP A CA 1
ATOM 747 C C . ASP A 1 95 ? -1.421 -13.906 10.451 1.00 86.31 95 ASP A C 1
ATOM 749 O O . ASP A 1 95 ? -1.027 -13.586 9.327 1.00 86.31 95 ASP A O 1
ATOM 753 N N . ASN A 1 96 ? -2.673 -13.698 10.851 1.00 89.94 96 ASN A N 1
ATOM 754 C CA . ASN A 1 96 ? -3.654 -12.975 10.056 1.00 89.94 96 ASN A CA 1
ATOM 755 C C . ASN A 1 96 ? -3.452 -11.471 10.258 1.00 89.94 96 ASN A C 1
ATOM 757 O O . ASN A 1 96 ? -3.558 -10.955 11.373 1.00 89.94 96 ASN A O 1
ATOM 761 N N . MET A 1 97 ? -3.175 -10.772 9.169 1.00 92.69 97 MET A N 1
ATOM 762 C CA . MET A 1 97 ? -2.966 -9.333 9.117 1.00 92.69 97 MET A CA 1
ATOM 763 C C . MET A 1 97 ? -4.207 -8.676 8.524 1.00 92.69 97 MET A C 1
ATOM 765 O O . MET A 1 97 ? -4.712 -9.108 7.490 1.00 92.69 97 MET A O 1
ATOM 769 N N . THR A 1 98 ? -4.719 -7.641 9.178 1.00 92.94 98 THR A N 1
ATOM 770 C CA . THR A 1 98 ? -5.857 -6.853 8.692 1.00 92.94 98 THR A CA 1
ATOM 771 C C . THR A 1 98 ? -5.490 -5.380 8.704 1.00 92.94 98 THR A C 1
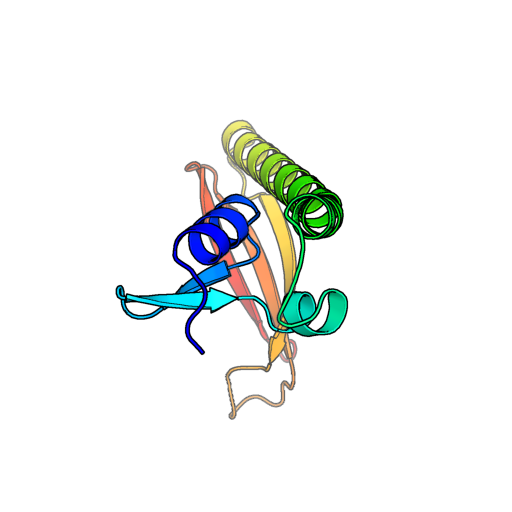ATOM 773 O O . THR A 1 98 ? -5.167 -4.831 9.752 1.00 92.94 98 THR A O 1
ATOM 776 N N . GLU A 1 99 ? -5.543 -4.719 7.552 1.00 93.44 99 GLU A N 1
ATOM 777 C CA . GLU A 1 99 ? -5.457 -3.261 7.483 1.00 93.44 99 GLU A CA 1
ATOM 778 C C . GLU A 1 99 ? -6.866 -2.691 7.624 1.00 93.44 99 GLU A C 1
ATOM 780 O O . GLU A 1 99 ? -7.761 -3.040 6.855 1.00 93.44 99 GLU A O 1
ATOM 785 N N . VAL A 1 100 ? -7.065 -1.830 8.618 1.00 94.12 100 VAL A N 1
ATOM 786 C CA . VAL A 1 100 ? -8.335 -1.167 8.914 1.00 94.12 100 VAL A CA 1
ATOM 787 C C . VAL A 1 100 ? -8.199 0.340 8.729 1.00 94.12 100 VAL A C 1
ATOM 789 O O . VAL A 1 100 ? -7.214 0.944 9.162 1.00 94.12 100 VAL A O 1
ATOM 792 N N . ALA A 1 101 ? -9.197 0.950 8.102 1.00 93.75 101 ALA A N 1
ATOM 793 C CA . ALA A 1 101 ? -9.438 2.379 8.134 1.00 93.75 101 ALA A CA 1
ATOM 794 C C . ALA A 1 101 ? -10.070 2.761 9.474 1.00 93.75 101 ALA A C 1
ATOM 796 O O . ALA A 1 101 ? -11.003 2.110 9.948 1.00 93.75 101 ALA A O 1
ATOM 797 N N . LEU A 1 102 ? -9.544 3.816 10.083 1.00 93.12 102 LEU A N 1
ATOM 798 C CA . LEU A 1 102 ? -10.044 4.394 11.317 1.00 93.12 102 LEU A CA 1
ATOM 799 C C . LEU A 1 102 ? -10.917 5.627 11.013 1.00 93.12 102 LEU A C 1
ATOM 801 O O . LEU A 1 102 ? -10.689 6.308 10.009 1.00 93.12 102 LEU A O 1
ATOM 805 N N . PRO A 1 103 ? -11.857 5.980 11.908 1.00 90.62 103 PRO A N 1
ATOM 806 C CA . PRO A 1 103 ? -12.713 7.162 11.749 1.00 90.62 103 PRO A CA 1
ATOM 807 C C . PRO A 1 103 ? -11.956 8.495 11.702 1.00 90.62 103 PRO A C 1
ATOM 809 O O . PRO A 1 103 ? -12.471 9.489 11.202 1.00 90.62 103 PRO A O 1
ATOM 812 N N . ASP A 1 104 ? -10.719 8.532 12.209 1.00 90.38 104 ASP A N 1
ATOM 813 C CA . ASP A 1 104 ? -9.836 9.702 12.140 1.00 90.38 104 ASP A CA 1
ATOM 814 C C . ASP A 1 104 ? -9.182 9.880 10.754 1.00 90.38 104 ASP A C 1
ATOM 816 O O . ASP A 1 104 ? -8.406 10.813 10.538 1.00 90.38 104 ASP A O 1
ATOM 820 N N . GLY A 1 105 ? -9.496 8.995 9.805 1.00 84.88 105 GLY A N 1
ATOM 821 C CA . GLY A 1 105 ? -8.962 8.995 8.452 1.00 84.88 105 GLY A CA 1
ATOM 822 C C . GLY A 1 105 ? -7.605 8.317 8.300 1.00 84.88 105 GLY A C 1
ATOM 823 O O . GLY A 1 105 ? -7.048 8.343 7.203 1.00 84.88 105 GLY A O 1
ATOM 824 N N . LYS A 1 106 ? -7.054 7.727 9.365 1.00 91.62 106 LYS A N 1
ATOM 825 C CA . LYS A 1 106 ? -5.798 6.973 9.301 1.00 91.62 106 LYS A CA 1
ATOM 826 C C . LYS A 1 106 ? -6.061 5.500 9.026 1.00 91.62 106 LYS A C 1
ATOM 828 O O . LYS A 1 106 ? -7.169 4.999 9.184 1.00 91.62 106 LYS A O 1
ATOM 833 N N . THR A 1 107 ? -5.004 4.782 8.668 1.00 91.12 107 THR A N 1
ATOM 834 C CA . THR A 1 107 ? -5.029 3.322 8.562 1.00 91.12 107 THR A CA 1
ATOM 835 C C . THR A 1 107 ? -4.169 2.683 9.638 1.00 91.12 107 THR A C 1
ATOM 837 O O . THR A 1 107 ? -3.103 3.195 9.981 1.00 91.12 107 THR A O 1
ATOM 840 N N . LYS A 1 108 ? -4.613 1.540 10.154 1.00 92.94 108 LYS A N 1
ATOM 841 C CA . LYS A 1 108 ? -3.903 0.741 11.153 1.00 92.94 108 LYS A CA 1
ATOM 842 C C . LYS A 1 108 ? -3.821 -0.704 10.681 1.00 92.94 108 LYS A C 1
ATOM 844 O O . LYS A 1 108 ? -4.772 -1.219 10.110 1.00 92.94 108 LYS A O 1
ATOM 849 N N . ILE A 1 109 ? -2.701 -1.364 10.954 1.00 94.19 109 ILE A N 1
ATOM 850 C CA . ILE A 1 109 ? -2.539 -2.798 10.707 1.00 94.19 109 ILE A CA 1
ATOM 851 C C . ILE A 1 109 ? -2.740 -3.535 12.033 1.00 94.19 109 ILE A C 1
ATOM 853 O O . ILE A 1 109 ? -2.048 -3.262 13.015 1.00 94.19 109 ILE A O 1
ATOM 857 N N . GLU A 1 110 ? -3.705 -4.446 12.074 1.00 92.38 110 GLU A N 1
ATOM 858 C CA . GLU A 1 110 ? -3.991 -5.329 13.201 1.00 92.38 110 GLU A CA 1
ATOM 859 C C . GLU A 1 110 ? -3.477 -6.737 12.872 1.00 92.38 110 GLU A C 1
ATOM 861 O O . GLU A 1 110 ? -3.825 -7.310 11.841 1.00 92.38 110 GLU A O 1
ATOM 866 N N . ARG A 1 111 ? -2.623 -7.287 13.742 1.00 90.69 111 ARG A N 1
ATOM 867 C CA . ARG A 1 111 ? -2.065 -8.641 13.624 1.00 90.69 111 ARG A CA 1
ATOM 868 C C . ARG A 1 111 ? -2.752 -9.566 14.624 1.00 90.69 111 ARG A C 1
ATOM 870 O O . ARG A 1 111 ? -2.774 -9.259 15.816 1.00 90.69 111 ARG A O 1
ATOM 877 N N . ARG A 1 112 ? -3.256 -10.711 14.161 1.00 86.81 112 ARG A N 1
ATOM 878 C CA . ARG A 1 112 ? -3.845 -11.768 14.994 1.00 86.81 112 ARG A CA 1
ATOM 879 C C . ARG A 1 112 ? -3.181 -13.108 14.697 1.00 86.81 112 ARG A C 1
ATOM 881 O O . ARG A 1 112 ? -3.258 -13.607 13.579 1.00 86.81 112 ARG A O 1
ATOM 888 N N . HIS A 1 113 ? -2.562 -13.700 15.713 1.00 83.69 113 HIS A N 1
ATOM 889 C CA . HIS A 1 113 ? -1.999 -15.047 15.627 1.00 83.69 113 HIS A CA 1
ATOM 890 C C . HIS A 1 113 ? -3.096 -16.076 15.330 1.00 83.69 113 HIS A C 1
ATOM 892 O O . HIS A 1 113 ? -4.176 -15.998 15.914 1.00 83.69 113 HIS A O 1
ATOM 898 N N . THR A 1 114 ? -2.830 -17.044 14.450 1.00 73.38 114 THR A N 1
ATOM 899 C CA . THR A 1 114 ? -3.815 -18.093 14.116 1.00 73.38 114 THR A CA 1
ATOM 900 C C . THR A 1 114 ? -4.023 -19.091 15.262 1.00 73.38 114 THR A C 1
ATOM 902 O O . THR A 1 114 ? -5.087 -19.694 15.358 1.00 73.38 114 THR A O 1
ATOM 905 N N . ALA A 1 115 ? -3.033 -19.234 16.151 1.00 63.06 115 ALA A N 1
ATOM 906 C CA . ALA A 1 115 ? -3.139 -19.991 17.397 1.00 63.06 115 ALA A CA 1
ATOM 907 C C . ALA A 1 115 ? -3.430 -19.028 18.567 1.00 63.06 115 ALA A C 1
ATOM 909 O O . ALA A 1 115 ? -2.523 -18.353 19.085 1.00 63.06 115 ALA A O 1
ATOM 910 N N . GLU A 1 116 ? -4.709 -18.921 18.935 1.00 56.19 116 GLU A N 1
ATOM 911 C CA . GLU A 1 116 ? -5.155 -18.267 20.175 1.00 56.19 116 GLU A CA 1
ATOM 912 C C . GLU A 1 116 ? -4.893 -19.142 21.398 1.00 56.19 116 GLU A C 1
ATOM 914 O O . GLU A 1 116 ? -5.258 -20.338 21.373 1.00 56.19 116 GLU A O 1
#

pLDDT: mean 81.24, std 10.74, range [41.88, 94.19]

Secondary structure (DSSP, 8-state):
----HHHHHHHHHTTSEEEETTTEEEE-HHHHHHH-SS--HHHHHHHHHHHHHHHHHHHHHHHHHHHHHHHHSS-EEEEEEEEE-S-TTSS-SEEEEEEEE-TTS-EEEEEEES--